Protein AF-A0A537J331-F1 (afdb_monomer_lite)

Secondary structure (DSSP, 8-state):
--GGG-EEEEPPEEEETTEEEE---BTTTBSS---EEEEE-SPPTT--EE----SS--------STTEEEE--TT---EE--PPTT--EEEEESS---GGG---SHHHHHHHHHHT-

InterPro domains:
  IPR008894 Sugar 3,4-ketoisomerase QdtA, cupin domain [PF05523] (5-54)
  IPR008894 Sugar 3,4-ketoisomerase QdtA, cupin domain [PF05523] (55-113)
  IPR008894 Sugar 3,4-ketoisomerase QdtA, cupin domain [cd20292] (8-104)
  IPR011051 RmlC-like cupin domain superfamily [SSF51182] (6-112)
  IPR014710 RmlC-like jelly roll fold [G3DSA:2.60.120.10] (1-55)
  IPR014710 RmlC-like jelly roll fold [G3DSA:2.60.120.10] (56-116)

Sequence (117 aa):
MSVDECRLIDLPRVTDDRGSLTVIESGRHVPFEVKRVFYLYDVPGGATRGGHAHGGRRKKFRLNRSYYGLYMPPLIWREIDDFSSGSVCLAVVSDFFDESDYFRDYEEFLKRVRGGR

Structure (mmCIF, N/CA/C/O backbone):
data_AF-A0A537J331-F1
#
_entry.id   AF-A0A537J331-F1
#
loop_
_atom_site.group_PDB
_atom_site.id
_atom_site.type_symbol
_atom_site.label_atom_id
_atom_site.label_alt_id
_atom_site.label_comp_id
_atom_site.label_asym_id
_atom_site.label_entity_id
_atom_site.label_seq_id
_atom_site.pdbx_PDB_ins_code
_atom_site.Cartn_x
_atom_site.Cartn_y
_atom_site.Cartn_z
_atom_site.occupancy
_atom_site.B_iso_or_equiv
_atom_site.auth_seq_id
_atom_site.auth_comp_id
_atom_site.auth_asym_id
_atom_site.auth_atom_id
_atom_site.pdbx_PDB_model_num
ATOM 1 N N . MET A 1 1 ? -10.399 -6.703 13.773 1.00 76.12 1 MET A N 1
ATOM 2 C CA . MET A 1 1 ? -9.300 -6.897 12.808 1.00 76.12 1 MET A CA 1
ATOM 3 C C . MET A 1 1 ? -7.995 -7.016 13.574 1.00 76.12 1 MET A C 1
ATOM 5 O O . MET A 1 1 ? -7.846 -6.367 14.607 1.00 76.12 1 MET A O 1
ATOM 9 N N . SER A 1 2 ? -7.107 -7.900 13.135 1.00 85.94 2 SER A N 1
ATOM 10 C CA . SER A 1 2 ? -5.835 -8.231 13.777 1.00 85.94 2 SER A CA 1
ATOM 11 C C . SER A 1 2 ? -4.674 -8.013 12.813 1.00 85.94 2 SER A C 1
ATOM 13 O O . SER A 1 2 ? -4.788 -8.275 11.619 1.00 85.94 2 SER A O 1
ATOM 15 N N . VAL A 1 3 ? -3.511 -7.647 13.356 1.00 89.06 3 VAL A N 1
ATOM 16 C CA . VAL A 1 3 ? -2.227 -7.643 12.629 1.00 89.06 3 VAL A CA 1
ATOM 17 C C . VAL A 1 3 ? -1.901 -9.027 12.044 1.00 89.06 3 VAL A C 1
ATOM 19 O O . VAL A 1 3 ? -1.119 -9.139 11.104 1.00 89.06 3 VAL A O 1
ATOM 22 N N . ASP A 1 4 ? -2.521 -10.093 12.557 1.00 91.25 4 ASP A N 1
ATOM 23 C CA . ASP A 1 4 ? -2.371 -11.444 12.015 1.00 91.25 4 ASP A CA 1
ATOM 24 C C . ASP A 1 4 ? -3.004 -11.654 10.640 1.00 91.25 4 ASP A C 1
ATOM 26 O O . ASP A 1 4 ? -2.588 -12.560 9.925 1.00 91.25 4 ASP A O 1
ATOM 30 N N . GLU A 1 5 ? -3.950 -10.800 10.259 1.00 92.69 5 GLU A N 1
ATOM 31 C CA . GLU A 1 5 ? -4.592 -10.820 8.944 1.00 92.69 5 GLU A CA 1
ATOM 32 C C . GLU A 1 5 ? -3.746 -10.093 7.880 1.00 92.69 5 GLU A C 1
ATOM 34 O O . GLU A 1 5 ? -3.988 -10.254 6.681 1.00 92.69 5 GLU A O 1
ATOM 39 N N . CYS A 1 6 ? -2.734 -9.317 8.296 1.00 95.62 6 CYS A N 1
ATOM 40 C CA . CYS A 1 6 ? -1.762 -8.730 7.380 1.00 95.62 6 CYS A CA 1
ATOM 41 C C . CYS A 1 6 ? -0.896 -9.831 6.766 1.00 95.62 6 CYS A C 1
ATOM 43 O O . CYS A 1 6 ? -0.293 -10.638 7.480 1.00 95.62 6 CYS A O 1
ATOM 45 N N . ARG A 1 7 ? -0.788 -9.835 5.437 1.00 95.31 7 ARG A N 1
ATOM 46 C CA . ARG A 1 7 ? -0.032 -10.856 4.705 1.00 95.31 7 ARG A CA 1
ATOM 47 C C . ARG A 1 7 ? 0.583 -10.298 3.434 1.00 95.31 7 ARG A C 1
ATOM 49 O O . ARG A 1 7 ? 0.005 -9.423 2.789 1.00 95.31 7 ARG A O 1
ATOM 56 N N . LEU A 1 8 ? 1.737 -10.845 3.064 1.00 96.44 8 LEU A N 1
ATOM 57 C CA . LEU A 1 8 ? 2.291 -10.617 1.737 1.00 96.44 8 LEU A CA 1
ATOM 58 C C . LEU A 1 8 ? 1.387 -11.271 0.690 1.00 96.44 8 LEU A C 1
ATOM 60 O O . LEU A 1 8 ? 0.815 -12.339 0.923 1.00 96.44 8 LEU A O 1
ATOM 64 N N . ILE A 1 9 ? 1.252 -10.598 -0.444 1.00 95.38 9 ILE A N 1
ATOM 65 C CA . ILE A 1 9 ? 0.558 -11.103 -1.621 1.00 95.38 9 ILE A CA 1
ATOM 66 C C . ILE A 1 9 ? 1.529 -11.125 -2.795 1.00 95.38 9 ILE A C 1
ATOM 68 O O . ILE A 1 9 ? 2.253 -10.155 -3.030 1.00 95.38 9 ILE A O 1
ATOM 72 N N . ASP A 1 10 ? 1.531 -12.240 -3.517 1.00 94.81 10 ASP A N 1
ATOM 73 C CA . ASP A 1 10 ? 2.189 -12.353 -4.811 1.00 94.81 10 ASP A CA 1
ATOM 74 C C . ASP A 1 10 ? 1.321 -11.670 -5.862 1.00 94.81 10 ASP A C 1
ATOM 76 O O . ASP A 1 10 ? 0.166 -12.045 -6.078 1.00 94.81 10 ASP A O 1
ATOM 80 N N . LEU A 1 11 ? 1.871 -10.644 -6.500 1.00 95.56 11 LEU A N 1
ATOM 81 C CA . LEU A 1 11 ? 1.226 -9.970 -7.614 1.00 95.56 11 LEU A CA 1
ATOM 82 C C . LEU A 1 11 ? 1.637 -10.652 -8.924 1.00 95.56 11 LEU A C 1
ATOM 84 O O . LEU A 1 11 ? 2.790 -11.075 -9.062 1.00 95.56 11 LEU A O 1
ATOM 88 N N . PRO A 1 12 ? 0.722 -10.756 -9.904 1.00 94.62 12 PRO A N 1
ATOM 89 C CA . PRO A 1 12 ? 1.041 -11.366 -11.184 1.00 94.62 12 PRO A CA 1
ATOM 90 C C . PRO A 1 12 ? 2.162 -10.579 -11.858 1.00 94.62 12 PRO A C 1
ATOM 92 O O . PRO A 1 12 ? 2.147 -9.349 -11.882 1.00 94.62 12 PRO A O 1
ATOM 95 N N . ARG A 1 13 ? 3.122 -11.298 -12.433 1.00 94.88 13 ARG A N 1
ATOM 96 C CA . ARG A 1 13 ? 4.229 -10.707 -13.176 1.00 94.88 13 ARG A CA 1
ATOM 97 C C . ARG A 1 13 ? 4.363 -11.410 -14.512 1.00 94.88 13 ARG A C 1
AT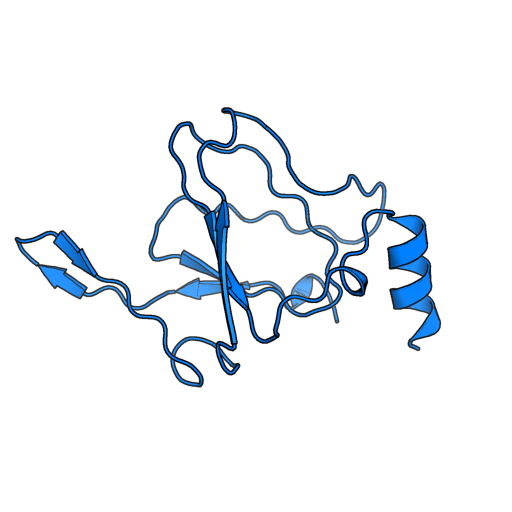OM 99 O O . ARG A 1 13 ? 4.624 -12.610 -14.556 1.00 94.88 13 ARG A O 1
ATOM 106 N N . VAL A 1 14 ? 4.224 -10.642 -15.582 1.00 95.88 14 VAL A N 1
ATOM 107 C CA . VAL A 1 14 ? 4.570 -11.064 -16.938 1.00 95.88 14 VAL A CA 1
ATOM 108 C C . VAL A 1 14 ? 5.939 -10.475 -17.250 1.00 95.88 14 VAL A C 1
ATOM 110 O O . VAL A 1 14 ? 6.129 -9.271 -17.092 1.00 95.88 14 VAL A O 1
ATOM 113 N N . THR A 1 15 ? 6.898 -11.311 -17.641 1.00 96.81 15 THR A N 1
ATOM 114 C CA . THR A 1 15 ? 8.267 -10.885 -17.958 1.00 96.81 15 THR A CA 1
ATOM 115 C C . THR A 1 15 ? 8.628 -11.343 -19.363 1.00 96.81 15 THR A C 1
ATOM 117 O O . THR A 1 15 ? 8.460 -12.518 -19.684 1.00 96.81 15 THR A O 1
ATOM 120 N N . ASP A 1 16 ? 9.141 -10.420 -20.169 1.00 96.69 16 ASP A N 1
ATOM 121 C CA . ASP A 1 16 ? 9.705 -10.673 -21.492 1.00 96.69 16 ASP A CA 1
ATOM 122 C C . ASP A 1 16 ? 10.994 -9.853 -21.698 1.00 96.69 16 ASP A C 1
ATOM 124 O O . ASP A 1 16 ? 11.539 -9.267 -20.758 1.00 96.69 16 ASP A O 1
ATOM 128 N N . ASP A 1 17 ? 11.511 -9.844 -22.922 1.00 97.50 17 ASP A N 1
ATOM 129 C CA . ASP A 1 17 ? 12.708 -9.105 -23.331 1.00 97.50 17 ASP A CA 1
ATOM 130 C C . ASP A 1 17 ? 12.577 -7.576 -23.195 1.00 97.50 17 ASP A C 1
ATOM 132 O O . ASP A 1 17 ? 13.589 -6.878 -23.121 1.00 97.50 17 ASP A O 1
ATOM 136 N N . ARG A 1 18 ? 11.354 -7.043 -23.098 1.00 96.88 18 ARG A N 1
ATOM 137 C CA . ARG A 1 18 ? 11.075 -5.609 -22.920 1.00 96.88 18 ARG A CA 1
ATOM 138 C C . ARG A 1 18 ? 10.985 -5.206 -21.450 1.00 96.88 18 ARG A C 1
ATOM 140 O O . ARG A 1 18 ? 10.976 -4.012 -21.148 1.00 96.88 18 ARG A O 1
ATOM 147 N N . GLY A 1 19 ? 10.911 -6.170 -20.532 1.00 96.06 19 GLY A N 1
ATOM 148 C CA . GLY A 1 19 ? 10.881 -5.924 -19.094 1.00 96.06 19 GLY A CA 1
ATOM 149 C C . GLY A 1 19 ? 9.814 -6.727 -18.358 1.00 96.06 19 GLY A C 1
ATOM 150 O O . GLY A 1 19 ? 9.513 -7.867 -18.695 1.00 96.06 19 GLY A O 1
ATOM 151 N N . SER A 1 20 ? 9.281 -6.155 -17.274 1.00 96.38 20 SER A N 1
ATOM 152 C CA . SER A 1 20 ? 8.264 -6.798 -16.433 1.00 96.38 20 SER A CA 1
ATOM 153 C C . SER A 1 20 ? 7.028 -5.920 -16.268 1.00 96.38 20 SER A C 1
ATOM 155 O O . SER A 1 20 ? 7.144 -4.730 -15.983 1.00 96.38 20 SER A O 1
ATOM 157 N N . LEU A 1 21 ? 5.855 -6.537 -16.383 1.00 96.00 21 LEU A N 1
ATOM 158 C CA . LEU A 1 21 ? 4.546 -5.928 -16.183 1.00 96.00 21 LEU A CA 1
ATOM 159 C C . LEU A 1 21 ? 3.827 -6.610 -15.015 1.00 96.00 21 LEU A C 1
ATOM 161 O O . LEU A 1 21 ? 3.715 -7.837 -14.982 1.00 96.00 21 LEU A O 1
ATOM 165 N N . THR A 1 22 ? 3.291 -5.801 -14.102 1.00 95.94 22 THR A N 1
ATOM 166 C CA . THR A 1 22 ? 2.399 -6.238 -13.022 1.00 95.94 22 THR A CA 1
ATOM 167 C C . THR A 1 22 ? 1.038 -5.582 -13.206 1.00 95.94 22 THR A C 1
ATOM 169 O O . THR A 1 22 ? 0.961 -4.367 -13.382 1.00 95.94 22 THR A O 1
ATOM 172 N N . VAL A 1 23 ? -0.033 -6.374 -13.142 1.00 95.12 23 VAL A N 1
ATOM 173 C CA . VAL A 1 23 ? -1.420 -5.897 -13.266 1.00 95.12 23 VAL A CA 1
ATOM 174 C C . VAL A 1 23 ? -2.174 -6.197 -11.974 1.00 95.12 23 VAL A C 1
ATOM 176 O O . VAL A 1 23 ? -2.049 -7.281 -11.414 1.00 95.12 23 VAL A O 1
ATOM 179 N N . ILE A 1 24 ? -2.964 -5.241 -11.487 1.00 96.19 24 ILE A N 1
ATOM 180 C CA . ILE A 1 24 ? -3.777 -5.394 -10.275 1.00 96.19 24 ILE A CA 1
ATOM 181 C C . ILE A 1 24 ? -5.227 -5.113 -10.657 1.00 96.19 24 ILE A C 1
ATOM 183 O O . ILE A 1 24 ? -5.532 -4.049 -11.182 1.00 96.19 24 ILE A O 1
ATOM 187 N N . GLU A 1 25 ? -6.113 -6.075 -10.400 1.00 96.62 25 GLU A N 1
ATOM 1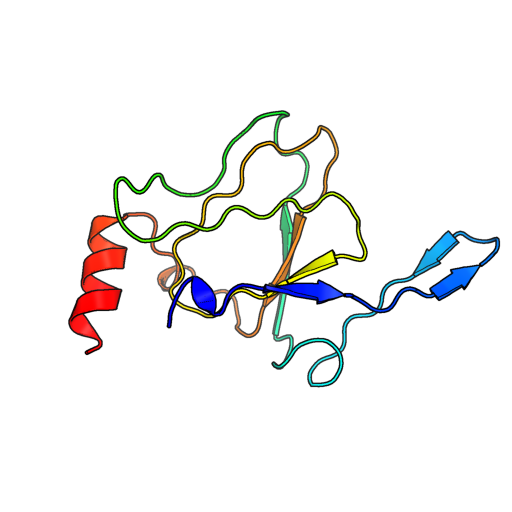88 C CA . GLU A 1 25 ? -7.525 -6.008 -10.793 1.00 96.62 25 GLU A CA 1
ATOM 189 C C . GLU A 1 25 ? -8.408 -6.311 -9.581 1.00 96.62 25 GLU A C 1
ATOM 191 O O . GLU A 1 25 ? -8.131 -7.249 -8.817 1.00 96.62 25 GLU A O 1
ATOM 196 N N . SER A 1 26 ? -9.471 -5.518 -9.429 1.00 97.50 26 SER A N 1
ATOM 197 C CA . SER A 1 26 ? -10.518 -5.699 -8.421 1.00 97.50 26 SER A CA 1
ATOM 198 C C . SER A 1 26 ? -11.119 -7.101 -8.492 1.00 97.50 26 SER A C 1
ATOM 200 O O . SER A 1 26 ? -11.414 -7.597 -9.577 1.00 97.50 26 SER A O 1
ATOM 202 N N . GLY A 1 27 ? -11.301 -7.753 -7.343 1.00 94.38 27 GLY A N 1
ATOM 203 C CA . GLY A 1 27 ? -11.928 -9.078 -7.252 1.00 94.38 27 GLY A CA 1
ATOM 204 C C . GLY A 1 27 ? -11.102 -10.241 -7.818 1.00 94.38 27 GLY A C 1
ATOM 205 O O . GLY A 1 27 ? -11.506 -11.391 -7.663 1.00 94.38 27 GLY A O 1
ATOM 206 N N . ARG A 1 28 ? -9.944 -9.971 -8.436 1.00 94.75 28 ARG A N 1
ATOM 207 C CA . ARG A 1 28 ? -9.044 -10.995 -8.985 1.00 94.75 28 ARG A CA 1
ATOM 208 C C . ARG A 1 28 ? -7.720 -11.063 -8.235 1.00 94.75 28 ARG A C 1
ATOM 210 O O . ARG A 1 28 ? -7.351 -12.125 -7.747 1.00 94.75 28 ARG A O 1
ATOM 217 N N . HIS A 1 29 ? -7.015 -9.937 -8.134 1.00 94.44 29 HIS A N 1
ATOM 218 C CA . HIS A 1 29 ? -5.705 -9.860 -7.470 1.00 94.44 29 HIS A CA 1
ATOM 219 C C . HIS A 1 29 ? -5.810 -9.273 -6.061 1.00 94.44 29 HIS A C 1
ATOM 221 O O . HIS A 1 29 ? -5.026 -9.614 -5.176 1.00 94.44 29 HIS A O 1
ATOM 227 N N . VAL A 1 30 ? -6.803 -8.411 -5.841 1.00 95.19 30 VAL A N 1
ATOM 228 C CA . VAL A 1 30 ? -7.128 -7.839 -4.532 1.00 95.19 30 VAL A CA 1
ATOM 229 C C . VAL A 1 30 ? -8.573 -8.180 -4.157 1.00 95.19 30 VAL A C 1
ATOM 231 O O . VAL A 1 30 ? -9.440 -8.182 -5.033 1.00 95.19 30 VAL A O 1
ATOM 234 N N . PRO A 1 31 ? -8.868 -8.462 -2.873 1.00 94.81 31 PRO A N 1
ATOM 235 C CA . PRO A 1 31 ? -10.189 -8.922 -2.434 1.00 94.81 31 PRO A CA 1
ATOM 236 C C . PRO A 1 31 ? -11.203 -7.773 -2.268 1.00 94.81 31 PRO A C 1
ATOM 238 O O . PRO A 1 31 ? -12.113 -7.859 -1.450 1.00 94.81 31 PRO A O 1
ATOM 241 N N . PHE A 1 32 ? -11.021 -6.669 -2.992 1.00 96.25 32 PHE A N 1
ATOM 242 C CA . PHE A 1 32 ? -11.838 -5.463 -2.896 1.00 96.25 32 PHE A CA 1
ATOM 243 C C . PHE A 1 32 ? -11.885 -4.724 -4.237 1.00 96.25 32 PHE A C 1
ATOM 245 O O . PHE A 1 32 ? -11.069 -4.968 -5.127 1.00 96.25 32 PHE A O 1
ATOM 252 N N . GLU A 1 33 ? -12.842 -3.810 -4.370 1.00 97.88 33 GLU A N 1
ATOM 253 C CA . GLU A 1 33 ? -12.903 -2.862 -5.480 1.00 97.88 33 GLU A CA 1
ATOM 254 C C . GLU A 1 33 ? -11.856 -1.762 -5.291 1.00 97.88 33 GLU A C 1
ATOM 256 O O . GLU A 1 33 ? -11.825 -1.108 -4.252 1.00 97.88 33 GLU A O 1
ATOM 261 N N . VAL A 1 34 ? -10.989 -1.549 -6.279 1.00 97.75 34 VAL A N 1
ATOM 262 C CA . VAL A 1 34 ? -10.023 -0.448 -6.263 1.00 97.75 34 VAL A CA 1
ATOM 263 C C . VAL A 1 34 ? -10.747 0.869 -6.529 1.00 97.75 34 VAL A C 1
ATOM 265 O O . VAL A 1 34 ? -11.120 1.153 -7.664 1.00 97.75 34 VAL A O 1
ATOM 268 N N . LYS A 1 35 ? -10.903 1.696 -5.493 1.00 97.88 35 LYS A N 1
ATOM 269 C CA . LYS A 1 35 ? -11.527 3.027 -5.604 1.00 97.88 35 LYS A CA 1
ATOM 270 C C . LYS A 1 35 ? -10.515 4.163 -5.662 1.00 97.88 35 LYS A C 1
ATOM 272 O O . LYS A 1 35 ? -10.837 5.261 -6.107 1.00 97.88 35 LYS A O 1
ATOM 277 N N . ARG A 1 36 ? -9.287 3.920 -5.201 1.00 97.00 36 ARG A N 1
ATOM 278 C CA . ARG A 1 36 ? -8.229 4.930 -5.157 1.00 97.00 36 ARG A CA 1
ATOM 279 C C . ARG A 1 36 ? -6.852 4.299 -5.265 1.00 97.00 36 ARG A C 1
ATOM 281 O O . ARG A 1 36 ? -6.579 3.245 -4.690 1.00 97.00 36 ARG A O 1
ATOM 288 N N . VAL A 1 37 ? -5.973 5.009 -5.960 1.00 97.38 37 VAL A N 1
ATOM 289 C CA . VAL A 1 37 ? -4.546 4.721 -6.037 1.00 97.38 37 VAL A CA 1
ATOM 290 C C . VAL A 1 37 ? -3.795 5.984 -5.646 1.00 97.38 37 VAL A C 1
ATOM 292 O O . VAL A 1 37 ? -4.110 7.071 -6.123 1.00 97.38 37 VAL A O 1
ATOM 295 N N . PHE A 1 38 ? -2.813 5.847 -4.767 1.00 96.00 38 PHE A N 1
ATOM 296 C CA . PHE A 1 38 ? -1.864 6.914 -4.473 1.00 96.00 38 PHE A CA 1
ATOM 297 C C . PHE A 1 38 ? -0.477 6.313 -4.305 1.00 96.00 38 PHE A C 1
ATOM 299 O O . PHE A 1 38 ? -0.335 5.115 -4.062 1.00 96.00 38 PHE A O 1
ATOM 306 N N . TYR A 1 39 ? 0.555 7.131 -4.441 1.00 96.25 39 TYR A N 1
ATOM 307 C CA . TYR A 1 39 ? 1.923 6.668 -4.289 1.00 96.25 39 TYR A CA 1
ATOM 308 C C . TYR A 1 39 ? 2.765 7.703 -3.558 1.00 96.25 39 TYR A C 1
ATOM 310 O O . TYR A 1 39 ? 2.577 8.908 -3.707 1.00 96.25 39 TYR A O 1
ATOM 318 N N . LEU A 1 40 ? 3.676 7.208 -2.728 1.00 92.88 40 LEU A N 1
ATOM 319 C CA . LEU A 1 40 ? 4.699 8.002 -2.066 1.00 92.88 40 LEU A CA 1
ATOM 320 C C . LEU A 1 40 ? 5.976 7.893 -2.890 1.00 92.88 40 LEU A C 1
ATOM 322 O O . LEU A 1 40 ? 6.376 6.790 -3.259 1.00 92.88 40 LEU A O 1
ATOM 326 N N . TYR A 1 41 ? 6.599 9.028 -3.159 1.00 93.62 41 TYR A N 1
ATOM 327 C CA . TYR A 1 41 ? 7.832 9.156 -3.924 1.00 93.62 41 TYR A CA 1
ATOM 328 C C . TYR A 1 41 ? 8.674 10.278 -3.308 1.00 93.62 41 TYR A C 1
ATOM 330 O O . TYR A 1 41 ? 8.177 11.018 -2.453 1.00 93.62 41 TYR A O 1
ATOM 338 N N . ASP A 1 42 ? 9.954 10.347 -3.677 1.00 91.31 42 ASP A N 1
ATOM 339 C CA . ASP A 1 42 ? 10.928 11.316 -3.149 1.00 91.31 42 ASP A CA 1
ATOM 340 C C . ASP A 1 42 ? 10.953 11.392 -1.611 1.00 91.31 42 ASP A C 1
ATOM 342 O O . ASP A 1 42 ? 11.153 12.442 -0.999 1.00 91.31 42 ASP A O 1
ATOM 346 N N . VAL A 1 43 ? 10.738 10.246 -0.958 1.00 88.12 43 VAL A N 1
ATOM 347 C CA . VAL A 1 43 ? 10.882 10.121 0.491 1.00 88.12 43 VAL A CA 1
ATOM 348 C C . VAL A 1 43 ? 12.378 10.039 0.808 1.00 88.12 43 VAL A C 1
ATOM 350 O O . VAL A 1 43 ? 13.053 9.172 0.245 1.00 88.12 43 VAL A O 1
ATOM 353 N N . PRO A 1 44 ? 12.919 10.911 1.683 1.00 86.81 44 PRO A N 1
ATOM 354 C CA . PRO A 1 44 ? 14.335 10.878 2.024 1.00 86.81 44 PRO A CA 1
ATOM 355 C C . PRO A 1 44 ? 14.782 9.494 2.502 1.00 86.81 44 PRO A C 1
ATOM 357 O O . PRO A 1 44 ? 14.046 8.800 3.208 1.00 86.81 44 PRO A O 1
ATOM 360 N N . GLY A 1 45 ? 16.000 9.105 2.123 1.00 85.06 45 GLY A N 1
ATOM 361 C CA . GLY A 1 45 ? 16.572 7.815 2.499 1.00 85.06 45 GLY A CA 1
ATOM 362 C C . GLY A 1 45 ? 16.601 7.628 4.018 1.00 85.06 45 GLY A C 1
ATOM 363 O O . GLY A 1 45 ? 17.022 8.530 4.739 1.00 85.06 45 GLY A O 1
ATOM 364 N N . GLY A 1 46 ? 16.137 6.475 4.502 1.00 80.50 46 GLY A N 1
ATOM 365 C CA . GLY A 1 46 ? 16.065 6.181 5.938 1.00 80.50 46 GLY A CA 1
ATOM 366 C C . GLY A 1 46 ? 14.972 6.943 6.700 1.00 80.50 46 GLY A C 1
ATOM 367 O O . GLY A 1 46 ? 14.891 6.817 7.920 1.00 80.50 46 GLY A O 1
ATOM 368 N N . ALA A 1 47 ? 14.123 7.723 6.019 1.00 80.88 47 ALA A N 1
ATOM 369 C CA . ALA A 1 47 ? 13.000 8.385 6.669 1.00 80.88 47 ALA A CA 1
ATOM 370 C C . ALA A 1 47 ? 11.928 7.380 7.110 1.00 80.88 47 ALA A C 1
ATOM 372 O O . ALA A 1 47 ? 11.686 6.358 6.463 1.00 80.88 47 ALA A O 1
ATOM 373 N N . THR A 1 48 ? 11.229 7.741 8.182 1.00 80.31 48 THR A N 1
ATOM 374 C CA . THR A 1 48 ? 10.058 7.029 8.694 1.00 80.31 48 THR A CA 1
ATOM 375 C C . THR A 1 48 ? 8.800 7.859 8.456 1.00 80.31 48 THR A C 1
ATOM 377 O O . THR A 1 48 ? 8.798 9.076 8.637 1.00 80.31 48 THR A O 1
ATOM 380 N N . ARG A 1 49 ? 7.708 7.205 8.051 1.00 79.00 49 ARG A N 1
ATOM 381 C CA . ARG A 1 49 ? 6.371 7.785 7.888 1.00 79.00 49 ARG A CA 1
ATOM 382 C C . ARG A 1 49 ? 5.327 6.952 8.630 1.00 79.00 49 ARG A C 1
ATOM 384 O O . ARG A 1 49 ? 5.302 5.734 8.517 1.00 79.00 49 ARG A O 1
ATOM 391 N N . GLY A 1 50 ? 4.416 7.615 9.333 1.00 74.25 50 GLY A N 1
ATOM 392 C CA . GLY A 1 50 ? 3.429 6.980 10.213 1.00 74.25 50 GLY A CA 1
ATOM 393 C C . GLY A 1 50 ? 3.609 7.466 11.645 1.00 74.25 50 GLY A C 1
ATOM 394 O O . GLY A 1 50 ? 4.344 8.422 11.877 1.00 74.25 50 GLY A O 1
ATOM 395 N N . GLY A 1 51 ? 2.922 6.837 12.595 1.00 68.06 51 GLY A N 1
ATOM 396 C CA . GLY A 1 51 ? 3.066 7.184 14.005 1.00 68.06 51 GLY A CA 1
ATOM 397 C C . GLY A 1 51 ? 3.715 6.065 14.818 1.00 68.06 51 GLY A C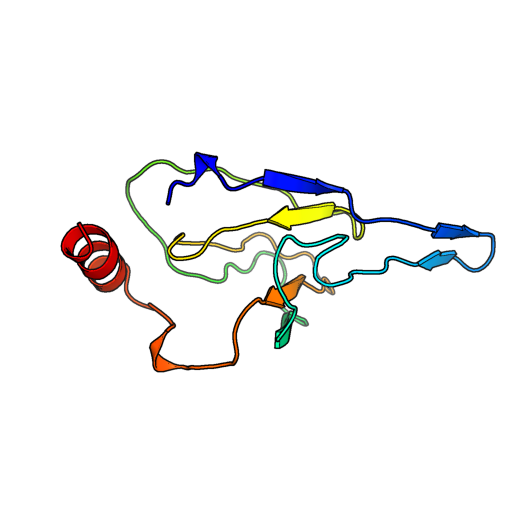 1
ATOM 398 O O . GLY A 1 51 ? 3.612 4.884 14.480 1.00 68.06 51 GLY A O 1
ATOM 399 N N . HIS A 1 52 ? 4.390 6.433 15.903 1.00 66.25 52 HIS A N 1
ATOM 400 C CA . HIS A 1 52 ? 5.061 5.487 16.789 1.00 66.25 52 HIS A CA 1
ATOM 401 C C . HIS A 1 52 ? 4.094 5.001 17.871 1.00 66.25 52 HIS A C 1
ATOM 403 O O . HIS A 1 52 ? 3.549 5.789 18.637 1.00 66.25 52 HIS A O 1
ATOM 409 N N . ALA A 1 53 ? 3.886 3.687 17.930 1.00 65.50 53 ALA A N 1
ATOM 410 C CA . ALA A 1 53 ? 3.077 3.038 18.954 1.00 65.50 53 ALA A CA 1
ATOM 411 C C . ALA A 1 53 ? 3.966 2.218 19.900 1.00 65.50 53 ALA A C 1
ATOM 413 O O . ALA A 1 53 ? 4.650 1.280 19.470 1.00 65.50 53 ALA A O 1
ATOM 414 N N . HIS A 1 54 ? 3.921 2.538 21.195 1.00 59.88 54 HIS A N 1
ATOM 415 C CA . HIS A 1 54 ? 4.580 1.776 22.257 1.00 59.88 54 HIS A CA 1
ATOM 416 C C . HIS A 1 54 ? 3.585 0.778 22.872 1.00 59.88 54 HIS A C 1
ATOM 418 O O . HIS A 1 54 ? 2.964 1.044 23.895 1.00 59.88 54 HIS A O 1
ATOM 424 N N . GLY A 1 55 ? 3.385 -0.370 22.217 1.00 66.50 55 GLY A N 1
ATOM 425 C CA . GLY A 1 55 ? 2.552 -1.465 22.732 1.00 66.50 55 GLY A CA 1
ATOM 426 C C . GLY A 1 55 ? 1.751 -2.202 21.655 1.00 66.50 55 GLY A C 1
ATOM 427 O O . GLY A 1 55 ? 1.569 -1.702 20.549 1.00 66.50 55 GLY A O 1
ATOM 428 N N . GLY A 1 56 ? 1.263 -3.402 21.986 1.00 76.38 56 GLY A N 1
ATOM 429 C CA . GLY A 1 56 ? 0.474 -4.252 21.084 1.00 76.38 56 GLY A CA 1
ATOM 430 C C . GLY A 1 56 ? 1.298 -5.250 20.257 1.00 76.38 56 GLY A C 1
ATOM 431 O O . GLY A 1 56 ? 2.528 -5.247 20.268 1.00 76.38 56 GLY A O 1
ATOM 432 N N . ARG A 1 57 ? 0.603 -6.146 19.541 1.00 85.75 57 ARG A N 1
ATOM 433 C CA . ARG A 1 57 ? 1.234 -7.099 18.610 1.00 85.75 57 ARG A CA 1
ATOM 434 C C . ARG A 1 57 ? 1.720 -6.356 17.364 1.00 85.75 57 ARG A C 1
ATOM 436 O O . ARG A 1 57 ? 0.941 -5.644 16.739 1.00 85.75 57 ARG A O 1
ATOM 443 N N . ARG A 1 58 ? 2.982 -6.565 16.982 1.00 89.06 58 ARG A N 1
ATOM 444 C CA . ARG A 1 58 ? 3.609 -5.971 15.789 1.00 89.06 58 ARG A CA 1
ATOM 445 C C . ARG A 1 58 ? 4.068 -7.074 14.834 1.00 89.06 58 ARG A C 1
ATOM 447 O O . ARG A 1 58 ? 4.570 -8.103 15.277 1.00 89.06 58 ARG A O 1
ATOM 454 N N . LYS A 1 59 ? 3.936 -6.834 13.529 1.00 93.12 59 LYS A N 1
ATOM 455 C CA . LYS A 1 59 ? 4.583 -7.617 12.465 1.00 93.12 59 LYS A CA 1
ATOM 456 C C . LYS A 1 59 ? 5.305 -6.656 11.529 1.00 93.12 59 LYS A C 1
ATOM 458 O O . LYS A 1 59 ? 4.728 -5.645 11.139 1.00 93.12 59 LYS A O 1
ATOM 463 N N . LYS A 1 60 ? 6.561 -6.966 11.196 1.00 93.75 60 LYS A N 1
ATOM 464 C CA . LYS A 1 60 ? 7.369 -6.194 10.245 1.00 93.75 60 LYS A CA 1
ATOM 465 C C . LYS A 1 60 ? 7.453 -6.958 8.927 1.00 93.75 60 LYS A C 1
ATOM 467 O O . LYS A 1 60 ? 7.751 -8.149 8.922 1.00 93.75 60 LYS A O 1
ATOM 472 N N . PHE A 1 61 ? 7.198 -6.258 7.827 1.00 95.69 61 PHE A N 1
ATOM 473 C CA . PHE A 1 61 ? 7.277 -6.785 6.468 1.00 95.69 61 PHE A CA 1
ATOM 474 C C . PHE A 1 61 ? 8.267 -5.941 5.671 1.00 95.69 61 PHE A C 1
ATOM 476 O O . PHE A 1 61 ? 8.302 -4.723 5.832 1.00 95.69 61 PHE A O 1
ATOM 483 N N . ARG A 1 62 ? 9.064 -6.577 4.808 1.00 95.19 62 ARG A N 1
ATOM 484 C CA . ARG A 1 62 ? 9.979 -5.881 3.898 1.00 95.19 62 ARG A 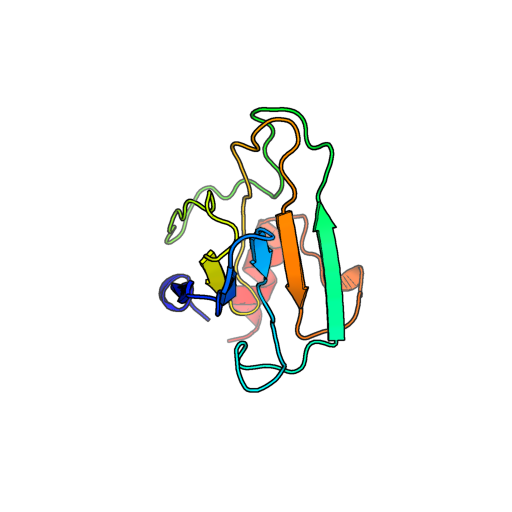CA 1
ATOM 485 C C . ARG A 1 62 ? 9.415 -5.923 2.483 1.00 95.19 62 ARG A C 1
ATOM 487 O O . ARG A 1 62 ? 9.212 -7.007 1.945 1.00 95.19 62 ARG A O 1
ATOM 494 N N . LEU A 1 63 ? 9.208 -4.754 1.881 1.00 95.56 63 LEU A N 1
ATOM 495 C CA . LEU A 1 63 ? 8.740 -4.607 0.501 1.00 95.56 63 LEU A CA 1
ATOM 496 C C . LEU A 1 63 ? 9.884 -4.077 -0.372 1.00 95.56 63 LEU A C 1
ATOM 498 O O . LEU A 1 63 ? 10.117 -2.878 -0.444 1.00 95.56 63 LEU A O 1
ATOM 502 N N . ASN A 1 64 ? 10.641 -4.980 -1.000 1.00 94.75 64 ASN A N 1
ATOM 503 C CA . ASN A 1 64 ? 11.810 -4.647 -1.835 1.00 94.75 64 ASN A CA 1
ATOM 504 C C . ASN A 1 64 ? 11.775 -5.301 -3.232 1.00 94.75 64 ASN A C 1
ATOM 506 O O . ASN A 1 64 ? 12.796 -5.382 -3.927 1.00 94.75 64 ASN A O 1
ATOM 510 N N . ARG A 1 65 ? 10.604 -5.807 -3.631 1.00 94.69 65 ARG A N 1
ATOM 511 C CA . ARG A 1 65 ? 10.322 -6.362 -4.957 1.00 94.69 65 ARG A CA 1
ATOM 512 C C . ARG A 1 65 ? 8.959 -5.863 -5.416 1.00 94.69 65 ARG A C 1
ATOM 514 O O . ARG A 1 65 ? 7.988 -6.003 -4.683 1.00 94.69 65 ARG A O 1
ATOM 521 N N . SER A 1 66 ? 8.883 -5.341 -6.637 1.00 94.25 66 SER A N 1
ATOM 522 C CA 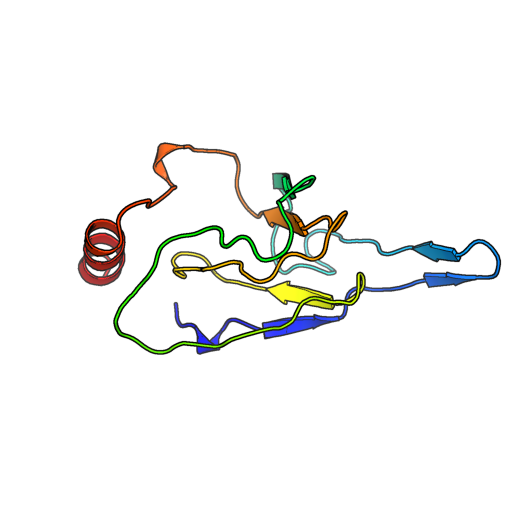. SER A 1 66 ? 7.668 -4.714 -7.184 1.00 94.25 66 SER A CA 1
ATOM 523 C C . SER A 1 66 ? 6.493 -5.676 -7.394 1.00 94.25 66 SER A C 1
ATOM 525 O O . SER A 1 66 ? 5.374 -5.240 -7.631 1.00 94.25 66 SER A O 1
ATOM 527 N N . TYR A 1 67 ? 6.745 -6.984 -7.331 1.00 93.25 67 TYR A N 1
ATOM 528 C CA . TYR A 1 67 ? 5.735 -8.036 -7.450 1.00 93.25 67 TYR A CA 1
ATOM 529 C C . TYR A 1 67 ? 5.277 -8.591 -6.089 1.00 93.25 67 TYR A C 1
ATOM 531 O O . TYR A 1 67 ? 4.484 -9.525 -6.060 1.00 93.25 67 TYR A O 1
ATOM 539 N N . TYR A 1 68 ? 5.733 -8.014 -4.970 1.00 95.44 68 TYR A N 1
ATOM 540 C CA . TYR A 1 68 ? 5.143 -8.257 -3.654 1.00 95.44 68 TYR A CA 1
ATOM 541 C C . TYR A 1 68 ? 4.286 -7.067 -3.229 1.00 95.44 68 TYR A C 1
ATOM 543 O O . TYR A 1 68 ? 4.754 -5.929 -3.204 1.00 95.44 68 TYR A O 1
ATOM 551 N N . GLY A 1 69 ? 3.046 -7.347 -2.835 1.00 96.06 69 GLY A N 1
ATOM 552 C CA . GLY A 1 69 ? 2.191 -6.409 -2.113 1.00 96.06 69 GLY A CA 1
ATOM 553 C C . GLY A 1 69 ? 2.068 -6.792 -0.639 1.00 96.06 69 GLY A C 1
ATOM 554 O O . GLY A 1 69 ? 2.266 -7.947 -0.267 1.00 96.06 69 GLY A O 1
ATOM 555 N N . LEU A 1 70 ? 1.688 -5.834 0.205 1.00 97.25 70 LEU A N 1
ATOM 556 C CA . LEU A 1 70 ? 1.211 -6.102 1.562 1.00 97.25 70 LEU A CA 1
ATOM 557 C C . LEU A 1 70 ? -0.298 -5.869 1.594 1.00 97.25 70 LEU A C 1
ATOM 559 O O . LEU A 1 70 ? -0.750 -4.733 1.460 1.00 97.25 70 LEU A O 1
ATOM 563 N N . TYR A 1 71 ? -1.074 -6.931 1.798 1.00 96.50 71 TYR A N 1
ATOM 564 C CA . TYR A 1 71 ? -2.480 -6.780 2.150 1.00 96.50 71 TYR A CA 1
ATOM 565 C C . TYR A 1 71 ? -2.585 -6.375 3.621 1.00 96.50 71 TYR A C 1
ATOM 567 O O . TYR A 1 71 ? -2.023 -7.039 4.496 1.00 96.50 71 TYR A O 1
ATOM 575 N N . MET A 1 72 ? -3.321 -5.299 3.881 1.00 95.25 72 MET A N 1
ATOM 576 C CA . MET A 1 72 ? -3.542 -4.755 5.215 1.00 95.25 72 MET A CA 1
ATOM 577 C C . MET A 1 72 ? -5.034 -4.433 5.372 1.00 95.25 72 MET A C 1
ATOM 579 O O . MET A 1 72 ? -5.539 -3.586 4.633 1.00 95.25 72 MET A O 1
ATOM 583 N N . PRO A 1 73 ? -5.749 -5.090 6.300 1.00 92.62 73 PRO A N 1
ATOM 584 C CA . PRO A 1 73 ? -7.148 -4.777 6.557 1.00 92.62 73 PRO A CA 1
ATOM 585 C C . PRO A 1 73 ? -7.302 -3.392 7.216 1.00 92.62 73 PRO A C 1
ATOM 587 O O . PRO A 1 73 ? -6.323 -2.825 7.718 1.00 92.62 73 PRO A O 1
ATOM 590 N N . PRO A 1 74 ? -8.525 -2.833 7.245 1.00 90.81 74 PRO A N 1
ATOM 591 C CA . PRO A 1 74 ? -8.793 -1.571 7.926 1.00 90.81 74 PRO A CA 1
ATOM 592 C C . PRO A 1 74 ? -8.436 -1.590 9.422 1.00 90.81 74 PRO A C 1
ATOM 594 O O . PRO A 1 74 ? -8.341 -2.638 10.061 1.00 90.81 74 PRO A O 1
ATOM 597 N N . LEU A 1 75 ? -8.286 -0.394 9.999 1.00 88.50 75 LEU A N 1
ATOM 598 C CA . LEU A 1 75 ? -7.998 -0.182 11.427 1.00 88.50 75 LEU A CA 1
ATOM 599 C C . LEU A 1 75 ? -6.724 -0.887 11.931 1.00 88.50 75 LEU A C 1
ATOM 601 O O . LEU A 1 75 ? -6.647 -1.301 13.087 1.00 88.50 75 LEU A O 1
ATOM 605 N N . ILE A 1 76 ? -5.706 -0.992 11.078 1.00 90.94 76 ILE A N 1
ATOM 606 C CA . ILE A 1 76 ? -4.350 -1.377 11.472 1.00 90.94 76 ILE A CA 1
ATOM 607 C C . ILE A 1 76 ? -3.477 -0.124 11.529 1.00 90.94 76 ILE A C 1
ATOM 609 O O . ILE A 1 76 ? -3.307 0.583 10.531 1.00 90.94 76 ILE A O 1
ATOM 613 N N . TRP A 1 77 ? -2.909 0.139 12.707 1.00 90.56 77 TRP A N 1
ATOM 614 C CA . TRP A 1 77 ? -1.882 1.162 12.875 1.00 90.56 77 TRP A CA 1
ATOM 615 C C . TRP A 1 77 ? -0.601 0.731 12.164 1.00 90.56 77 TRP A C 1
ATOM 617 O O . TRP A 1 77 ? -0.169 -0.416 12.301 1.00 90.56 77 TRP A O 1
ATOM 627 N N . ARG A 1 78 ? 0.008 1.641 11.400 1.00 91.12 78 ARG A N 1
ATOM 628 C CA . ARG A 1 78 ? 1.148 1.324 10.536 1.00 91.12 78 ARG A CA 1
ATOM 629 C C . ARG A 1 78 ? 2.237 2.383 10.598 1.00 91.12 78 ARG A C 1
ATOM 631 O O . ARG A 1 78 ? 1.966 3.577 10.705 1.00 91.12 78 ARG A O 1
ATOM 638 N N . GLU A 1 79 ? 3.456 1.899 10.441 1.00 91.12 79 GLU A N 1
ATOM 639 C CA . GLU A 1 79 ? 4.687 2.664 10.300 1.00 91.12 79 GLU A CA 1
ATOM 640 C C . GLU A 1 79 ? 5.383 2.136 9.040 1.00 91.12 79 GLU A C 1
ATOM 642 O O . GLU A 1 79 ? 5.489 0.921 8.855 1.00 91.12 79 GLU A O 1
ATOM 647 N N . ILE A 1 80 ? 5.778 3.037 8.145 1.00 92.06 80 ILE A N 1
ATOM 648 C CA . ILE A 1 80 ? 6.530 2.741 6.927 1.00 92.06 80 ILE A CA 1
ATOM 649 C C . ILE A 1 80 ? 7.895 3.396 7.106 1.00 92.06 80 ILE A C 1
ATOM 651 O O . ILE A 1 80 ? 7.990 4.620 7.151 1.00 92.06 80 ILE A O 1
ATOM 655 N N . ASP A 1 81 ? 8.933 2.587 7.261 1.00 92.38 81 ASP A N 1
ATOM 656 C CA . ASP A 1 81 ? 10.296 3.031 7.544 1.00 92.38 81 ASP A CA 1
ATOM 657 C C . ASP A 1 81 ? 11.271 2.590 6.446 1.00 92.38 81 ASP A C 1
ATOM 659 O O . ASP A 1 81 ? 10.898 1.865 5.521 1.00 92.38 81 ASP A O 1
ATOM 663 N N . ASP A 1 82 ? 12.517 3.059 6.551 1.00 92.00 82 ASP A N 1
ATOM 664 C CA . ASP A 1 82 ? 13.650 2.572 5.753 1.00 92.00 82 ASP A CA 1
ATOM 665 C C . ASP A 1 82 ? 13.440 2.690 4.230 1.00 92.00 82 ASP A C 1
ATOM 667 O O . ASP A 1 82 ? 13.751 1.790 3.442 1.00 92.00 82 ASP A O 1
ATOM 671 N N . PHE A 1 83 ? 12.891 3.829 3.790 1.00 93.38 83 PHE A N 1
ATOM 672 C CA . PHE A 1 83 ? 12.769 4.121 2.363 1.00 93.38 83 PHE A CA 1
ATOM 673 C C . PHE A 1 83 ? 14.156 4.172 1.718 1.00 93.38 83 PHE A C 1
ATOM 675 O O . PHE A 1 83 ? 15.049 4.893 2.167 1.00 93.38 83 PHE A O 1
ATOM 682 N N . SER A 1 84 ? 14.330 3.423 0.628 1.00 91.94 84 SER A N 1
ATOM 683 C CA . SER A 1 84 ? 15.500 3.568 -0.240 1.00 91.94 84 SER A CA 1
ATOM 684 C C . SER A 1 84 ? 15.362 4.835 -1.085 1.00 91.94 84 SER A C 1
ATOM 686 O O . SER A 1 84 ? 14.254 5.190 -1.495 1.00 91.94 84 SER A O 1
ATOM 688 N N . SER A 1 85 ? 16.480 5.501 -1.381 1.00 91.19 85 SER A N 1
ATOM 689 C CA . SER A 1 85 ? 16.478 6.674 -2.265 1.00 91.19 85 SER A CA 1
ATOM 690 C C . SER A 1 85 ? 15.855 6.330 -3.623 1.00 91.19 85 SER A C 1
ATOM 692 O O . SER A 1 85 ? 16.170 5.288 -4.200 1.00 91.19 85 SER A O 1
ATOM 694 N N . GLY A 1 86 ? 14.939 7.174 -4.106 1.00 90.19 86 GLY A N 1
ATOM 695 C CA . GLY A 1 86 ? 14.213 6.964 -5.364 1.00 90.19 86 GLY A CA 1
ATOM 696 C C . GLY A 1 86 ? 13.156 5.851 -5.335 1.00 90.19 86 GLY A C 1
ATOM 697 O O . GLY A 1 86 ? 12.607 5.510 -6.381 1.00 90.19 86 GLY A O 1
ATOM 698 N N . SER A 1 87 ? 12.861 5.259 -4.172 1.00 93.25 87 SER A N 1
ATOM 699 C CA . SER A 1 87 ? 11.794 4.260 -4.068 1.00 93.25 87 SER A CA 1
ATOM 700 C C . SER A 1 87 ? 10.404 4.885 -4.218 1.00 93.25 87 SER A C 1
ATOM 702 O O . SER A 1 87 ? 10.147 6.004 -3.773 1.00 93.25 87 SER A O 1
ATOM 704 N N . VAL A 1 88 ? 9.494 4.122 -4.827 1.00 94.69 88 VAL A N 1
ATOM 705 C CA . VAL A 1 88 ? 8.070 4.455 -4.921 1.00 94.69 88 VAL A CA 1
ATOM 706 C C . VAL A 1 88 ? 7.277 3.429 -4.119 1.00 94.69 88 VAL A C 1
ATOM 708 O O . VAL A 1 88 ? 7.398 2.226 -4.347 1.00 94.69 88 VAL A O 1
ATOM 711 N N . CYS A 1 89 ? 6.445 3.898 -3.192 1.00 95.25 89 CYS A N 1
ATOM 712 C CA . CYS A 1 89 ? 5.493 3.064 -2.462 1.00 95.25 89 CYS A CA 1
ATOM 713 C C . CYS A 1 89 ? 4.091 3.300 -3.027 1.00 95.25 89 CYS A C 1
ATOM 715 O O . CYS A 1 89 ? 3.517 4.365 -2.817 1.00 95.25 89 CYS A O 1
ATOM 717 N N . LEU A 1 90 ? 3.553 2.316 -3.749 1.00 96.69 90 LEU A N 1
ATOM 718 C CA . LEU A 1 90 ? 2.210 2.351 -4.330 1.00 96.69 90 LEU A CA 1
ATOM 719 C C . LEU A 1 90 ? 1.179 1.787 -3.343 1.00 96.69 90 LEU A C 1
ATOM 721 O O . LEU A 1 90 ? 1.355 0.688 -2.818 1.00 96.69 90 LEU A O 1
ATOM 725 N N . ALA A 1 91 ? 0.080 2.507 -3.141 1.00 96.31 91 ALA A N 1
ATOM 726 C CA . ALA A 1 91 ? -1.060 2.074 -2.349 1.00 96.31 91 ALA A CA 1
ATOM 727 C C . ALA A 1 91 ? -2.301 1.919 -3.235 1.00 96.31 91 ALA A C 1
ATOM 729 O O . ALA A 1 91 ? -2.706 2.850 -3.933 1.00 96.31 91 ALA A O 1
ATOM 730 N N . VAL A 1 92 ? -2.917 0.740 -3.161 1.00 97.19 92 VAL A N 1
ATOM 731 C CA . VAL A 1 92 ? -4.185 0.399 -3.816 1.00 97.19 92 VAL A CA 1
ATOM 732 C C . VAL A 1 92 ? -5.244 0.279 -2.725 1.00 97.19 92 VAL A C 1
ATOM 734 O O . VAL A 1 92 ? -5.058 -0.484 -1.777 1.00 97.19 92 VAL A O 1
ATOM 737 N N . VAL A 1 93 ? -6.321 1.059 -2.821 1.00 97.19 93 VAL A N 1
ATOM 738 C CA . VAL A 1 93 ? -7.227 1.307 -1.691 1.00 97.19 93 VAL A CA 1
ATOM 739 C C . VAL A 1 93 ? -8.675 1.023 -2.071 1.00 97.19 93 VAL A C 1
ATOM 741 O O . VAL A 1 93 ? -9.132 1.399 -3.153 1.00 97.19 93 VAL A O 1
ATOM 744 N N . SER A 1 94 ? -9.399 0.391 -1.146 1.00 96.75 94 SER A N 1
ATOM 745 C CA . SER A 1 94 ? -10.807 0.015 -1.297 1.00 96.75 94 SER A CA 1
ATOM 746 C C . SER A 1 94 ? -11.801 1.166 -1.130 1.00 96.75 94 SER A C 1
ATOM 748 O O . SER A 1 94 ? -13.002 0.964 -1.300 1.00 96.75 94 SER A O 1
ATOM 750 N N . ASP A 1 95 ? -11.317 2.352 -0.752 1.00 95.81 95 ASP A N 1
ATOM 751 C CA . ASP A 1 95 ? -12.152 3.506 -0.433 1.00 95.81 95 ASP A CA 1
ATOM 752 C C . ASP A 1 95 ? -11.593 4.833 -0.956 1.00 95.81 95 ASP A C 1
ATOM 754 O O . ASP A 1 95 ? -10.382 4.985 -1.192 1.00 95.81 95 ASP A O 1
ATOM 758 N N . PHE A 1 96 ? -12.494 5.800 -1.120 1.00 95.38 96 PHE A N 1
ATOM 759 C CA . PHE A 1 96 ? -12.178 7.159 -1.549 1.00 95.38 96 PHE A CA 1
ATOM 760 C C . PHE A 1 96 ? -11.323 7.897 -0.510 1.00 95.38 96 PHE A C 1
ATOM 762 O O . PHE A 1 96 ? -11.090 7.417 0.599 1.00 95.38 96 PHE A O 1
ATOM 769 N N . PHE A 1 97 ? -10.748 9.036 -0.904 1.00 91.81 97 PHE A N 1
ATOM 770 C CA . PHE A 1 97 ? -10.014 9.876 0.038 1.00 91.81 97 PHE A CA 1
ATOM 771 C C . PHE A 1 97 ? -10.998 10.616 0.936 1.00 91.81 97 PHE A C 1
ATOM 773 O O . PHE A 1 97 ? -11.791 11.413 0.445 1.00 91.81 97 PHE A O 1
ATOM 780 N N . ASP A 1 98 ? -10.879 10.376 2.235 1.00 90.44 98 ASP A N 1
ATOM 781 C CA . ASP A 1 98 ? -11.500 11.160 3.290 1.00 90.44 98 ASP A CA 1
ATOM 782 C C . ASP A 1 98 ? -10.410 11.487 4.313 1.00 90.44 98 ASP A C 1
ATOM 784 O O . ASP A 1 98 ? -9.753 10.583 4.832 1.00 90.44 98 ASP A O 1
ATOM 788 N N . GLU A 1 99 ? -10.157 12.772 4.559 1.00 88.00 99 GLU A N 1
ATOM 789 C CA . GLU A 1 99 ? -9.152 13.195 5.537 1.00 88.00 99 GLU A CA 1
ATOM 790 C C . GLU A 1 99 ? -9.564 12.843 6.974 1.00 88.00 99 GLU A C 1
ATOM 792 O O . GLU A 1 99 ? -8.697 12.562 7.804 1.00 88.00 99 GLU A O 1
ATOM 797 N N . SER A 1 100 ? -10.867 12.791 7.259 1.00 86.19 100 SER A N 1
ATOM 798 C CA . SER A 1 100 ? -11.392 12.486 8.593 1.00 86.19 100 SER A CA 1
ATOM 799 C C . SER A 1 100 ? -11.149 11.034 9.026 1.00 86.19 100 SER A C 1
ATOM 801 O O . SER A 1 100 ? -11.116 10.750 10.222 1.00 86.19 100 SER A O 1
ATOM 803 N N . ASP A 1 101 ? -10.860 10.134 8.080 1.00 81.38 101 ASP A N 1
ATOM 804 C CA . ASP A 1 101 ? -10.523 8.729 8.344 1.00 81.38 101 ASP A CA 1
ATOM 805 C C . ASP A 1 101 ? -9.044 8.502 8.723 1.00 81.38 101 ASP A C 1
ATOM 807 O O . ASP A 1 101 ? -8.623 7.374 9.018 1.00 81.38 101 ASP A O 1
ATOM 811 N N . TYR A 1 102 ? -8.216 9.554 8.718 1.00 82.69 102 TYR A N 1
ATOM 812 C CA . TYR A 1 102 ? -6.797 9.455 9.058 1.00 82.69 102 TYR A CA 1
ATOM 813 C C . TYR A 1 102 ? -6.549 9.737 10.541 1.00 82.69 102 TYR A C 1
ATOM 815 O O . TYR A 1 102 ? -6.315 10.874 10.948 1.00 82.69 102 TYR A O 1
ATOM 823 N N . PHE A 1 103 ? -6.457 8.671 11.339 1.00 82.94 103 PHE A N 1
ATOM 824 C CA . PHE A 1 103 ? -5.923 8.761 12.700 1.00 82.94 103 PHE A CA 1
ATOM 825 C C . PHE A 1 103 ? -4.439 9.147 12.669 1.00 82.94 103 PHE A C 1
ATOM 827 O O . PHE A 1 103 ? -3.600 8.392 12.168 1.00 82.94 103 PHE A O 1
ATOM 834 N N . ARG A 1 104 ? -4.116 10.326 13.211 1.00 84.62 104 ARG A N 1
ATOM 835 C CA . ARG A 1 104 ? -2.734 10.823 13.363 1.00 84.62 104 ARG A CA 1
ATOM 836 C C . ARG A 1 104 ? -2.209 10.658 14.790 1.00 84.62 104 ARG A C 1
ATOM 838 O O . ARG A 1 104 ? -0.998 10.623 14.985 1.00 84.62 104 ARG A O 1
ATOM 845 N N . ASP A 1 105 ? -3.113 10.514 15.756 1.00 86.94 105 ASP A N 1
ATOM 846 C CA . ASP A 1 105 ? -2.815 10.273 17.164 1.00 86.94 105 ASP A CA 1
ATOM 847 C C . ASP A 1 105 ? -3.095 8.810 17.549 1.00 86.94 105 ASP A C 1
ATOM 849 O O . ASP A 1 105 ? -4.117 8.223 17.175 1.00 86.94 105 ASP A O 1
ATOM 853 N N . TYR A 1 106 ? -2.163 8.201 18.285 1.00 85.44 106 TYR A N 1
ATOM 854 C CA . TYR A 1 106 ? -2.263 6.787 18.648 1.00 85.44 106 TYR A CA 1
ATOM 855 C C . TYR A 1 106 ? -3.338 6.531 19.714 1.00 85.44 106 TYR A C 1
ATOM 857 O O . TYR A 1 106 ? -4.008 5.497 19.675 1.00 85.44 106 TYR A O 1
ATOM 865 N N . GLU A 1 107 ? -3.556 7.468 20.638 1.00 86.88 107 GLU A N 1
ATOM 866 C CA . GLU A 1 107 ? -4.588 7.331 21.668 1.00 86.88 107 GLU A CA 1
ATOM 867 C C . GLU A 1 107 ? -5.993 7.454 21.066 1.00 86.88 107 GLU A C 1
ATOM 869 O O . GLU A 1 107 ? -6.896 6.694 21.427 1.00 86.88 107 GLU A O 1
ATOM 874 N N . GLU A 1 108 ? -6.188 8.350 20.098 1.00 86.75 108 GLU A N 1
ATOM 875 C CA . GLU A 1 108 ? -7.422 8.443 19.311 1.00 86.75 108 GLU A CA 1
ATOM 876 C C . GLU A 1 108 ? -7.707 7.143 18.544 1.00 86.75 108 GLU A C 1
ATOM 878 O O . GLU A 1 108 ? -8.815 6.598 18.620 1.00 86.75 108 GLU A O 1
ATOM 883 N N . PHE A 1 109 ? -6.685 6.579 17.893 1.00 88.38 109 PHE A N 1
ATOM 884 C CA . PHE A 1 109 ? -6.784 5.269 17.250 1.00 88.38 109 PHE A CA 1
ATOM 885 C C . PHE A 1 109 ? -7.203 4.172 18.246 1.00 88.38 109 PHE A C 1
ATOM 887 O O . PHE A 1 109 ? -8.128 3.400 17.973 1.00 88.38 109 PHE A O 1
ATOM 894 N N . LEU A 1 110 ? -6.577 4.114 19.429 1.00 86.31 110 LEU A N 1
ATOM 895 C CA . LEU A 1 110 ? -6.925 3.135 20.463 1.00 86.31 110 LEU A CA 1
ATOM 896 C C . LEU A 1 110 ? -8.369 3.294 20.952 1.00 86.31 110 LEU A C 1
ATOM 898 O O . LEU A 1 110 ? -9.048 2.283 21.151 1.00 86.31 110 LEU A O 1
ATOM 902 N N . LYS A 1 111 ? -8.863 4.528 21.113 1.00 87.88 111 LYS A N 1
ATOM 903 C CA . LYS A 1 111 ? -10.270 4.790 21.460 1.00 87.88 111 LYS A CA 1
ATOM 904 C C . LYS A 1 111 ? -11.209 4.245 20.389 1.00 87.88 111 LYS A C 1
ATOM 906 O O . LYS A 1 111 ? -12.160 3.545 20.731 1.00 87.88 111 LYS A O 1
ATOM 911 N N . ARG A 1 112 ? -10.914 4.475 19.104 1.00 84.88 112 ARG A N 1
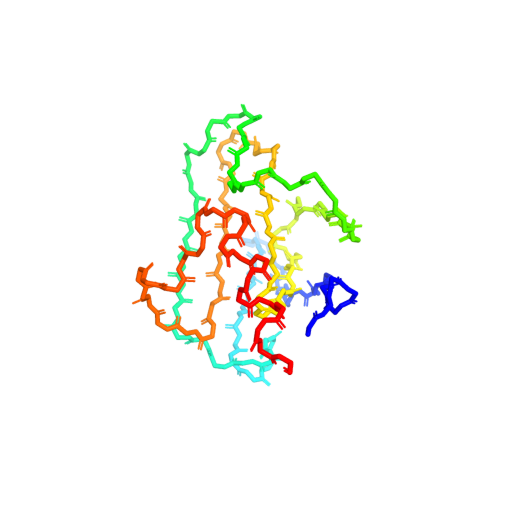ATOM 912 C CA . ARG A 1 112 ? -11.731 3.968 17.988 1.00 84.88 112 ARG A CA 1
ATOM 913 C C . ARG A 1 112 ? -11.770 2.441 17.925 1.00 84.88 112 ARG A C 1
ATOM 915 O O . ARG A 1 112 ? -12.833 1.873 17.668 1.00 84.88 112 ARG A O 1
ATOM 922 N N . VAL A 1 113 ? -10.630 1.781 18.140 1.00 83.94 113 VAL A N 1
ATOM 923 C CA . VAL A 1 113 ? -10.528 0.311 18.122 1.00 83.94 113 VAL A CA 1
ATOM 924 C C . VAL A 1 113 ? -11.215 -0.316 19.339 1.00 83.94 113 VAL A C 1
ATOM 926 O O . VAL A 1 113 ? -11.817 -1.381 19.214 1.00 83.94 113 VAL A O 1
ATOM 929 N N . ARG A 1 114 ? -11.147 0.329 20.511 1.00 80.94 114 ARG A N 1
ATOM 930 C CA . ARG A 1 114 ? -11.769 -0.165 21.752 1.00 80.94 114 ARG A CA 1
ATOM 931 C C . ARG A 1 114 ? -13.273 0.110 21.828 1.00 80.94 114 ARG A C 1
ATOM 933 O O . ARG A 1 114 ? -13.986 -0.734 22.348 1.00 80.94 114 ARG A O 1
ATOM 940 N N . GLY A 1 115 ? -13.741 1.251 21.320 1.00 68.31 115 GLY A N 1
ATOM 941 C CA . GLY A 1 115 ? -15.151 1.664 21.361 1.00 68.31 115 GLY A CA 1
ATOM 942 C C . GLY A 1 115 ? -16.039 1.070 20.261 1.00 68.31 115 GLY A C 1
ATOM 943 O O . GLY A 1 115 ? -17.245 1.265 20.290 1.00 68.31 115 GLY A O 1
ATOM 944 N N . GLY A 1 116 ? -15.460 0.362 19.287 1.00 58.84 116 GLY A N 1
ATOM 945 C CA . GLY A 1 116 ? -16.196 -0.379 18.254 1.00 58.84 116 GLY A CA 1
ATOM 946 C C . GLY A 1 116 ? -16.454 -1.850 18.601 1.00 58.84 116 GLY A C 1
ATOM 947 O O . GLY A 1 116 ? -16.629 -2.649 17.681 1.00 58.84 116 GLY A O 1
ATOM 948 N N . ARG A 1 117 ? -16.383 -2.216 19.886 1.00 46.97 117 ARG A N 1
ATOM 949 C CA . ARG A 1 117 ? -16.687 -3.552 20.413 1.00 46.97 117 ARG A CA 1
ATOM 950 C C . ARG A 1 117 ? -17.982 -3.541 21.202 1.00 46.97 117 ARG A C 1
ATOM 952 O O . ARG A 1 117 ? -18.174 -2.569 21.961 1.00 46.97 117 ARG A O 1
#

Organism: NCBI:txid2569760

Foldseek 3Di:
DDPVPKDKFFFDWDQDPVGIDTDDADVPRDPAHQPDKDKDWQDDAFDKDFDDDDDDDDDDDDDDDPRIDIDDDPLDGDMDGGDDHGDMGMDGDRDDDDPVSDDRDPVVSVCVVVVVD

pLDDT: mean 89.74, std 9.25, range [46.97, 97.88]

Radius of gyration: 15.78 Å; chains: 1; bounding box: 33×26×46 Å